Protein AF-A0A9E3H729-F1 (afdb_monomer_lite)

Structure (mmCIF, N/CA/C/O backbone):
data_AF-A0A9E3H729-F1
#
_entry.id   AF-A0A9E3H729-F1
#
loop_
_atom_site.group_PDB
_atom_site.id
_atom_site.type_symbol
_atom_site.label_atom_id
_atom_site.label_alt_id
_atom_site.label_comp_id
_atom_site.label_asym_id
_atom_site.label_entity_id
_atom_site.label_seq_id
_atom_site.pdbx_PDB_ins_code
_atom_site.Cartn_x
_atom_site.Cartn_y
_atom_site.Cartn_z
_atom_site.occupancy
_atom_site.B_iso_or_equiv
_atom_site.auth_seq_id
_atom_site.auth_comp_id
_atom_site.auth_asym_id
_atom_site.auth_atom_id
_atom_site.pdbx_PDB_model_num
ATOM 1 N N . MET A 1 1 ? 16.076 -12.860 -6.695 1.00 65.00 1 MET A N 1
ATOM 2 C CA . MET A 1 1 ? 15.750 -11.434 -6.478 1.00 65.00 1 MET A CA 1
ATOM 3 C C . MET A 1 1 ? 16.065 -10.697 -7.765 1.00 65.00 1 MET A C 1
ATOM 5 O O . MET A 1 1 ? 17.198 -10.820 -8.207 1.00 65.00 1 MET A O 1
ATOM 9 N N . GLN A 1 2 ? 15.089 -10.040 -8.401 1.00 80.00 2 GLN A N 1
ATOM 10 C CA . GLN A 1 2 ? 15.309 -9.390 -9.706 1.00 80.00 2 GLN A CA 1
ATOM 11 C C . GLN A 1 2 ? 15.237 -7.860 -9.611 1.00 80.00 2 GLN A C 1
ATOM 13 O O . GLN A 1 2 ? 15.899 -7.178 -10.386 1.00 80.00 2 GLN A O 1
ATOM 18 N N . SER A 1 3 ? 14.512 -7.313 -8.629 1.00 86.25 3 SER A N 1
ATOM 19 C CA . SER A 1 3 ? 14.411 -5.867 -8.422 1.00 86.25 3 SER A CA 1
ATOM 20 C C . SER A 1 3 ? 14.284 -5.477 -6.941 1.00 86.25 3 SER A C 1
ATOM 22 O O . SER A 1 3 ? 13.684 -6.191 -6.132 1.00 86.25 3 SER A O 1
ATOM 24 N N . LEU A 1 4 ? 14.867 -4.320 -6.601 1.00 93.00 4 LEU A N 1
ATOM 25 C CA . LEU A 1 4 ? 14.693 -3.600 -5.336 1.00 93.00 4 LEU A CA 1
ATOM 26 C C . LEU A 1 4 ? 14.042 -2.248 -5.653 1.00 93.00 4 LEU A C 1
ATOM 28 O O . LEU A 1 4 ? 14.573 -1.479 -6.453 1.00 93.00 4 LEU A O 1
ATOM 32 N N . ILE A 1 5 ? 12.906 -1.953 -5.025 1.00 94.81 5 ILE A N 1
ATOM 33 C CA . ILE A 1 5 ? 12.129 -0.737 -5.274 1.00 94.81 5 ILE A CA 1
ATOM 34 C C . ILE A 1 5 ? 12.145 0.123 -4.012 1.00 94.81 5 ILE A C 1
ATOM 36 O O . ILE A 1 5 ? 11.595 -0.279 -2.990 1.00 94.81 5 ILE A O 1
ATOM 40 N N . ARG A 1 6 ? 12.738 1.319 -4.084 1.00 95.62 6 ARG A N 1
ATOM 41 C CA . ARG A 1 6 ? 12.685 2.329 -3.015 1.00 95.62 6 ARG A CA 1
ATOM 42 C C . ARG A 1 6 ? 11.531 3.291 -3.282 1.00 95.62 6 ARG A C 1
ATOM 44 O O . ARG A 1 6 ? 11.524 3.981 -4.299 1.00 95.62 6 ARG A O 1
ATOM 51 N N . VAL A 1 7 ? 10.587 3.368 -2.354 1.00 94.69 7 VAL A N 1
ATOM 52 C CA . VAL A 1 7 ? 9.469 4.312 -2.383 1.00 94.69 7 VAL A CA 1
ATOM 53 C C . VAL A 1 7 ? 9.641 5.323 -1.270 1.00 94.69 7 VAL A C 1
ATOM 55 O O . VAL A 1 7 ? 9.848 4.968 -0.114 1.00 94.69 7 VAL A O 1
ATOM 58 N N . GLU A 1 8 ? 9.516 6.591 -1.626 1.00 95.56 8 GLU A N 1
ATOM 59 C CA . GLU A 1 8 ? 9.550 7.699 -0.688 1.00 95.56 8 GLU A CA 1
ATOM 60 C C . GLU A 1 8 ? 8.142 8.270 -0.542 1.00 95.56 8 GLU A C 1
ATOM 62 O O . GLU A 1 8 ? 7.465 8.562 -1.530 1.00 95.56 8 GLU A O 1
ATOM 67 N N . ARG A 1 9 ? 7.677 8.376 0.700 1.00 93.38 9 ARG A N 1
ATOM 68 C CA . ARG A 1 9 ? 6.339 8.848 1.047 1.00 93.38 9 ARG A CA 1
ATOM 69 C C . ARG A 1 9 ? 6.484 10.082 1.914 1.00 93.38 9 ARG A C 1
ATOM 71 O O . ARG A 1 9 ? 7.087 10.028 2.981 1.00 93.38 9 ARG A O 1
ATOM 78 N N . ILE A 1 10 ? 5.915 11.189 1.462 1.00 95.44 10 ILE A N 1
ATOM 79 C CA . ILE A 1 10 ? 5.930 12.467 2.171 1.00 95.44 10 ILE A CA 1
ATOM 80 C C . ILE A 1 10 ? 4.488 12.947 2.265 1.00 95.44 10 ILE A C 1
ATOM 82 O O . ILE A 1 10 ? 3.741 12.867 1.290 1.00 95.44 10 ILE A O 1
ATOM 86 N N . GLY A 1 11 ? 4.087 13.448 3.427 1.00 94.31 11 GLY A N 1
ATOM 87 C CA . GLY A 1 11 ? 2.750 14.001 3.593 1.00 94.31 11 GLY A CA 1
ATOM 88 C C . GLY A 1 11 ? 2.507 14.548 4.988 1.00 94.31 11 GLY A C 1
ATOM 89 O O . GLY A 1 11 ? 3.436 14.764 5.765 1.00 94.31 11 GLY A O 1
ATOM 90 N N . THR A 1 12 ? 1.232 14.743 5.313 1.00 96.31 12 THR A N 1
ATOM 91 C CA . THR A 1 12 ? 0.786 15.225 6.622 1.00 96.31 12 THR A CA 1
ATOM 92 C C . THR A 1 12 ? -0.298 14.296 7.156 1.00 96.31 12 THR A C 1
ATOM 94 O O . THR A 1 12 ? -1.264 14.003 6.456 1.00 96.31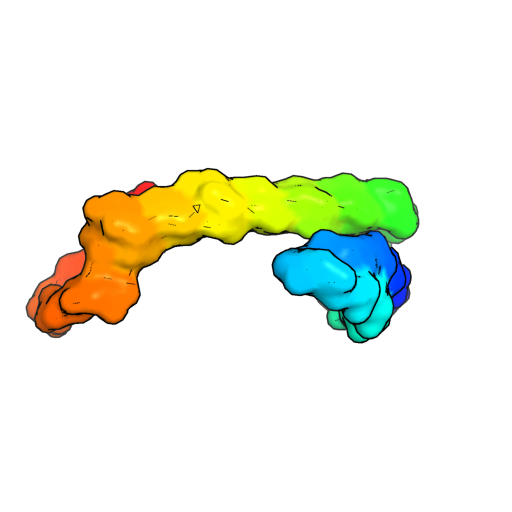 12 THR A O 1
ATOM 97 N N . ARG A 1 13 ? -0.163 13.841 8.405 1.00 91.12 13 ARG A N 1
ATOM 98 C CA . ARG A 1 13 ? -1.165 13.036 9.121 1.00 91.12 13 ARG A CA 1
ATOM 99 C C . ARG A 1 13 ? -1.477 13.706 10.454 1.00 91.12 13 ARG A C 1
ATOM 101 O O . ARG A 1 13 ? -0.564 13.988 11.225 1.00 91.12 13 ARG A O 1
ATOM 108 N N . LYS A 1 14 ? -2.759 13.978 10.727 1.00 93.31 14 LYS A N 1
ATOM 109 C CA . LYS A 1 14 ? -3.215 14.654 11.963 1.00 93.31 14 LYS A CA 1
ATOM 110 C C . LYS A 1 14 ? -2.420 15.943 12.270 1.00 93.31 14 LYS A C 1
ATOM 112 O O . LYS A 1 14 ? -1.987 16.163 13.395 1.00 93.31 14 LYS A O 1
ATOM 117 N N . GLY A 1 15 ? -2.155 16.752 11.239 1.00 95.25 15 GLY A N 1
ATOM 118 C CA . GLY A 1 15 ? -1.395 18.006 11.348 1.00 95.25 15 GLY A CA 1
ATOM 119 C C . GLY A 1 15 ? 0.129 17.861 11.478 1.00 95.25 15 GLY A C 1
ATOM 120 O O . GLY A 1 15 ? 0.833 18.865 11.443 1.00 95.25 15 GLY A O 1
ATOM 121 N N . LYS A 1 16 ? 0.668 16.640 11.579 1.00 95.25 16 LYS A N 1
ATOM 122 C CA . LYS A 1 16 ? 2.114 16.388 11.651 1.00 95.25 16 LYS A CA 1
ATOM 123 C C . LYS A 1 16 ? 2.647 15.948 10.292 1.00 95.25 16 LYS A C 1
ATOM 125 O O . LYS A 1 16 ? 2.090 15.036 9.677 1.00 95.25 16 LYS A O 1
ATOM 130 N N . LYS A 1 17 ? 3.721 16.587 9.824 1.00 97.19 17 LYS A N 1
ATOM 131 C CA . LYS A 1 17 ? 4.449 16.136 8.630 1.00 97.19 17 LYS A CA 1
ATOM 132 C C . LYS A 1 17 ? 5.078 14.772 8.904 1.00 97.19 17 LYS A C 1
ATOM 134 O O . LYS A 1 17 ? 5.531 14.515 10.017 1.00 97.19 17 LYS A O 1
ATOM 139 N N . TYR A 1 18 ? 5.122 13.926 7.888 1.00 95.81 18 TYR A N 1
ATOM 140 C CA . TYR A 1 18 ? 5.856 12.672 7.924 1.00 95.81 18 TYR A CA 1
ATOM 141 C C . TYR A 1 18 ? 6.655 12.492 6.638 1.00 95.81 18 TYR A C 1
ATOM 143 O O . TYR A 1 18 ? 6.295 13.009 5.575 1.00 95.81 18 TYR A O 1
ATOM 151 N N . HIS A 1 19 ? 7.737 11.740 6.769 1.00 96.88 19 HIS A N 1
ATOM 152 C CA . HIS A 1 19 ? 8.605 11.316 5.688 1.00 96.88 19 HIS A CA 1
ATOM 153 C C . HIS A 1 19 ? 9.015 9.877 5.974 1.00 96.88 19 HIS A C 1
ATOM 155 O O . HIS A 1 19 ? 9.485 9.573 7.067 1.00 96.88 19 HIS A O 1
ATOM 161 N N . GLU A 1 20 ? 8.763 8.988 5.025 1.00 95.62 20 GLU A N 1
ATOM 162 C CA . GLU A 1 20 ? 8.990 7.556 5.167 1.00 95.62 20 GLU A CA 1
ATOM 163 C C . GLU A 1 20 ? 9.648 7.014 3.899 1.00 95.62 20 GLU A C 1
ATOM 165 O O . GLU A 1 20 ? 9.270 7.371 2.780 1.00 95.62 20 GLU A O 1
ATOM 170 N N . ILE A 1 21 ? 10.624 6.127 4.081 1.00 95.44 21 ILE A N 1
ATOM 171 C CA . ILE A 1 21 ? 11.255 5.374 3.001 1.00 95.44 21 ILE A CA 1
ATOM 172 C C . ILE A 1 21 ? 10.892 3.907 3.197 1.00 95.44 21 ILE A C 1
ATOM 174 O O . ILE A 1 21 ? 11.177 3.328 4.242 1.00 95.44 21 ILE A O 1
ATOM 178 N N . VAL A 1 22 ? 10.283 3.311 2.177 1.00 94.25 22 VAL A N 1
ATOM 179 C CA . VAL A 1 22 ? 9.872 1.905 2.168 1.00 94.25 22 VAL A CA 1
ATOM 180 C C . VAL A 1 22 ? 10.564 1.195 1.016 1.00 94.25 22 VAL A C 1
ATOM 182 O O . VAL A 1 22 ? 10.582 1.700 -0.107 1.00 94.25 22 VAL A O 1
ATOM 185 N N . CYS A 1 23 ? 11.111 0.015 1.285 1.00 94.38 23 CYS A N 1
ATOM 186 C CA . CYS A 1 23 ? 11.748 -0.820 0.276 1.00 94.38 23 CYS A CA 1
ATOM 187 C C . CYS A 1 23 ? 10.901 -2.064 0.003 1.00 94.38 23 CYS A C 1
ATOM 189 O O . CYS A 1 23 ? 10.471 -2.740 0.933 1.00 94.38 23 CYS A O 1
ATOM 191 N N . TYR A 1 24 ? 10.704 -2.377 -1.275 1.00 92.81 24 TYR A N 1
ATOM 192 C CA . TYR A 1 24 ? 10.039 -3.592 -1.736 1.00 92.81 24 TYR A CA 1
ATOM 193 C C . TYR A 1 24 ? 11.026 -4.455 -2.510 1.00 92.81 24 TYR A C 1
ATOM 195 O O . TYR A 1 24 ? 11.894 -3.942 -3.219 1.00 92.81 24 TYR A O 1
ATOM 203 N N . ILE A 1 25 ? 10.860 -5.768 -2.401 1.00 94.25 25 ILE A N 1
ATOM 204 C CA . ILE A 1 25 ? 11.640 -6.752 -3.147 1.00 94.25 25 ILE A CA 1
ATOM 205 C C . ILE A 1 25 ? 10.688 -7.464 -4.098 1.00 94.25 25 ILE A C 1
ATOM 207 O O . ILE A 1 25 ? 9.611 -7.891 -3.685 1.00 94.25 25 ILE A O 1
ATOM 211 N N . SER A 1 26 ? 11.082 -7.601 -5.365 1.00 92.31 26 SER A N 1
ATOM 212 C CA . SER A 1 26 ? 10.279 -8.324 -6.345 1.00 92.31 26 SER A CA 1
ATOM 213 C C . SER A 1 26 ? 11.121 -9.220 -7.253 1.00 92.31 26 SER A C 1
ATOM 215 O O . SER A 1 26 ? 12.315 -9.008 -7.500 1.00 92.31 26 SER A O 1
ATOM 217 N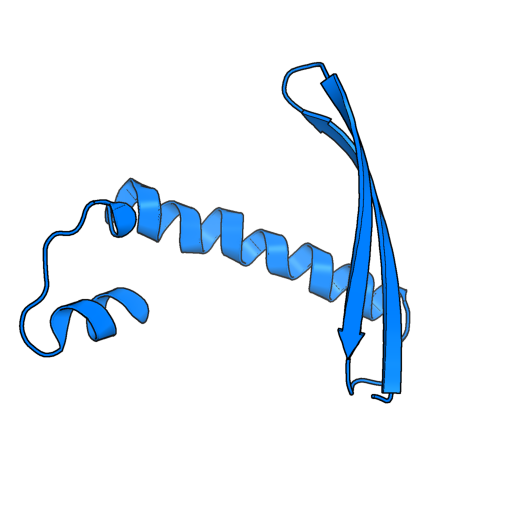 N . SER A 1 27 ? 10.486 -10.288 -7.724 1.00 94.62 27 SER A N 1
ATOM 218 C CA . SER A 1 27 ? 10.951 -11.091 -8.855 1.00 94.62 27 SER A CA 1
ATOM 219 C C . SER A 1 27 ? 10.470 -10.527 -10.193 1.00 94.62 27 SER A C 1
ATOM 221 O O . SER A 1 27 ? 10.940 -10.979 -11.228 1.00 94.62 27 SER A O 1
ATOM 223 N N . LEU A 1 28 ? 9.560 -9.552 -10.181 1.00 91.81 28 LEU A N 1
ATOM 224 C CA . LEU A 1 28 ? 9.036 -8.913 -11.378 1.00 91.81 28 LEU A CA 1
ATOM 225 C C . LEU A 1 28 ? 10.047 -7.899 -11.935 1.00 91.81 28 LEU A C 1
ATOM 227 O O . LEU A 1 28 ? 10.646 -7.120 -11.183 1.00 91.81 28 LEU A O 1
ATOM 231 N N . ILE A 1 29 ? 10.199 -7.886 -13.259 1.00 89.88 29 ILE A N 1
ATOM 232 C CA . ILE A 1 29 ? 10.940 -6.855 -13.991 1.00 89.88 29 ILE A CA 1
ATOM 233 C C . ILE A 1 29 ? 9.915 -5.904 -14.605 1.00 89.88 29 ILE A C 1
ATOM 235 O O . ILE A 1 29 ? 9.292 -6.220 -15.612 1.00 89.88 29 ILE A O 1
ATOM 239 N N . CYS A 1 30 ? 9.750 -4.744 -13.978 1.00 89.94 30 CYS A N 1
ATOM 240 C CA . CYS A 1 30 ? 8.845 -3.685 -14.412 1.00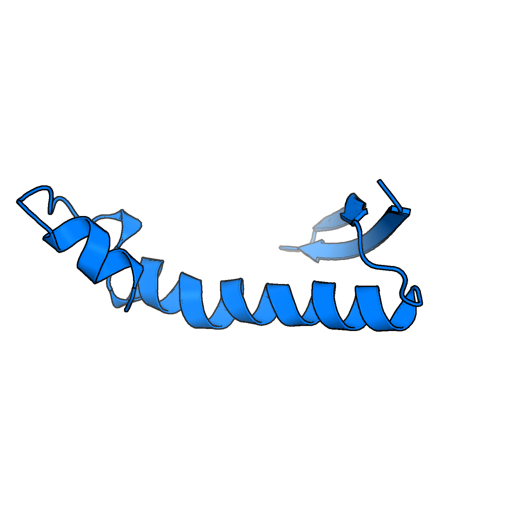 89.94 30 CYS A CA 1
ATOM 241 C C . CYS A 1 30 ? 9.492 -2.315 -14.205 1.00 89.94 30 CYS A C 1
ATOM 243 O O . CYS A 1 30 ? 10.483 -2.159 -13.487 1.00 89.94 30 CYS A O 1
ATOM 245 N N . THR A 1 31 ? 8.898 -1.298 -14.814 1.00 93.94 31 THR A N 1
ATOM 246 C CA . THR A 1 31 ? 9.286 0.095 -14.616 1.00 93.94 31 THR A CA 1
ATOM 247 C C . THR A 1 31 ? 8.883 0.596 -13.227 1.00 93.94 31 THR A C 1
ATOM 249 O O . THR A 1 31 ? 7.908 0.142 -12.621 1.00 93.94 31 THR A O 1
ATOM 252 N N . ALA A 1 32 ? 9.581 1.622 -12.733 1.00 92.88 32 ALA A N 1
ATOM 253 C CA . ALA A 1 32 ? 9.222 2.283 -11.476 1.00 92.88 32 ALA A CA 1
ATOM 254 C C . ALA A 1 32 ? 7.775 2.818 -11.477 1.00 92.88 32 ALA A C 1
ATOM 256 O O . ALA A 1 32 ? 7.117 2.831 -10.437 1.00 92.88 32 ALA A O 1
ATOM 257 N N . LYS A 1 33 ? 7.256 3.233 -12.642 1.00 94.56 33 LYS A N 1
ATOM 258 C CA . LYS A 1 33 ? 5.882 3.730 -12.791 1.00 94.56 33 LYS A CA 1
ATOM 259 C C . LYS A 1 33 ? 4.847 2.622 -12.589 1.00 94.56 33 LYS A C 1
ATOM 261 O O . LYS A 1 33 ? 3.855 2.855 -11.902 1.00 94.56 33 LYS A O 1
ATOM 266 N N . GLU A 1 34 ? 5.080 1.439 -13.148 1.00 94.81 34 GLU A N 1
ATOM 267 C CA . GLU A 1 34 ? 4.201 0.275 -12.970 1.00 94.81 34 GLU A CA 1
ATOM 268 C C . GLU A 1 34 ? 4.193 -0.189 -11.513 1.00 94.81 34 GLU A C 1
ATOM 270 O O . GLU A 1 34 ? 3.122 -0.366 -10.931 1.00 94.81 34 GLU A O 1
ATOM 275 N N . PHE A 1 35 ? 5.365 -0.263 -10.874 1.00 94.19 35 PHE A N 1
ATOM 276 C CA . PHE A 1 35 ? 5.439 -0.535 -9.438 1.00 94.19 35 PHE A CA 1
ATOM 277 C C . PHE A 1 35 ? 4.704 0.523 -8.616 1.00 94.19 35 PHE A C 1
ATOM 279 O O . PHE A 1 35 ? 3.942 0.175 -7.719 1.00 94.19 35 PHE A O 1
ATOM 286 N N . ALA A 1 36 ? 4.866 1.811 -8.928 1.00 92.88 36 ALA A N 1
ATOM 287 C CA . ALA A 1 36 ? 4.163 2.877 -8.220 1.00 92.88 36 ALA A CA 1
ATOM 288 C C . ALA A 1 36 ? 2.634 2.778 -8.366 1.00 92.88 36 ALA A C 1
ATOM 290 O O . ALA A 1 36 ? 1.915 3.076 -7.412 1.00 92.88 36 ALA A O 1
ATOM 291 N N . LEU A 1 37 ? 2.130 2.363 -9.535 1.00 93.69 37 LEU A N 1
ATOM 292 C CA . LEU A 1 37 ? 0.704 2.100 -9.743 1.00 93.69 37 LEU A CA 1
ATOM 293 C C . LEU A 1 37 ? 0.225 0.927 -8.886 1.00 93.69 37 LEU A C 1
ATOM 295 O O . LEU A 1 37 ? -0.757 1.087 -8.166 1.00 93.69 37 LEU A O 1
ATOM 299 N N . GLY A 1 38 ? 0.941 -0.200 -8.896 1.00 92.31 38 GLY A N 1
ATOM 300 C CA . GLY A 1 38 ? 0.601 -1.365 -8.074 1.00 92.31 38 GLY A CA 1
ATOM 301 C C . GLY A 1 38 ? 0.644 -1.064 -6.574 1.00 92.31 38 GLY A C 1
ATOM 302 O O . GLY A 1 38 ? -0.305 -1.362 -5.856 1.00 92.31 38 GLY A O 1
ATOM 303 N N . ILE A 1 39 ? 1.695 -0.387 -6.105 1.00 91.50 39 ILE A N 1
ATOM 304 C CA . ILE A 1 39 ? 1.861 -0.003 -4.696 1.00 91.50 39 ILE A CA 1
ATOM 305 C C . ILE A 1 39 ? 0.746 0.952 -4.253 1.00 91.50 39 ILE A C 1
ATOM 307 O O . ILE A 1 39 ? 0.217 0.800 -3.155 1.00 91.50 39 ILE A O 1
ATOM 311 N N . ARG A 1 40 ? 0.349 1.921 -5.092 1.00 88.94 40 ARG A N 1
ATOM 312 C CA . ARG A 1 40 ? -0.805 2.786 -4.791 1.00 88.94 40 ARG A CA 1
ATOM 313 C C . ARG A 1 40 ? -2.130 2.030 -4.842 1.00 88.94 40 ARG A C 1
ATOM 315 O O . ARG A 1 40 ? -2.973 2.268 -3.988 1.00 88.94 40 ARG A O 1
ATOM 322 N N . GLY A 1 41 ? -2.307 1.127 -5.803 1.00 87.62 41 GLY A N 1
ATOM 323 C CA . GLY A 1 41 ? -3.498 0.284 -5.903 1.00 87.62 41 GLY A CA 1
ATOM 324 C C . GLY A 1 41 ? -3.672 -0.625 -4.686 1.00 87.62 41 GLY A C 1
ATOM 325 O O . GLY A 1 41 ? -4.787 -0.789 -4.204 1.00 87.62 41 GLY A O 1
ATOM 326 N N . HIS A 1 42 ? -2.571 -1.133 -4.127 1.00 85.69 42 HIS A N 1
ATOM 327 C CA . HIS A 1 42 ? -2.589 -1.960 -2.923 1.00 85.69 42 HIS A CA 1
ATOM 328 C C . HIS A 1 42 ? -3.196 -1.233 -1.712 1.00 85.69 42 HIS A C 1
ATOM 330 O O . HIS A 1 42 ? -3.996 -1.821 -0.993 1.00 85.69 42 HIS A O 1
ATOM 336 N N . TRP A 1 43 ? -2.935 0.070 -1.547 1.00 78.69 43 TRP A N 1
ATOM 337 C CA . TRP A 1 43 ? -3.597 0.880 -0.511 1.00 78.69 43 TRP A CA 1
ATOM 338 C C . TRP A 1 43 ? -5.124 0.933 -0.655 1.00 78.69 43 TRP A C 1
ATOM 340 O O . TRP A 1 43 ? -5.825 1.173 0.326 1.00 78.69 43 TRP A O 1
ATOM 350 N N . GLY A 1 44 ? -5.662 0.731 -1.860 1.00 74.62 44 GLY A N 1
ATOM 351 C CA . GLY A 1 44 ? -7.105 0.617 -2.067 1.00 74.62 44 GLY A CA 1
ATOM 352 C C . GLY A 1 44 ? -7.697 -0.629 -1.402 1.00 74.62 44 GLY A C 1
ATOM 353 O O . GLY A 1 44 ? -8.815 -0.571 -0.901 1.00 74.62 44 GLY A O 1
ATOM 354 N N . ILE A 1 45 ? -6.937 -1.726 -1.326 1.00 73.69 45 ILE A N 1
ATOM 355 C CA . ILE A 1 45 ? -7.365 -2.963 -0.656 1.00 73.69 45 ILE A CA 1
ATOM 356 C C . ILE A 1 45 ? -7.492 -2.718 0.848 1.00 73.69 45 ILE A C 1
ATOM 358 O O . ILE A 1 45 ? -8.523 -3.026 1.439 1.00 73.69 45 ILE A O 1
ATOM 362 N N . GLU A 1 46 ? -6.488 -2.094 1.460 1.00 73.12 46 GLU A N 1
ATOM 363 C CA . GLU A 1 46 ? -6.514 -1.803 2.897 1.00 73.12 46 GLU A CA 1
ATOM 364 C C . GLU A 1 46 ? -7.644 -0.827 3.268 1.00 73.12 46 GLU A C 1
ATOM 366 O O . GLU A 1 46 ? -8.358 -1.027 4.249 1.00 73.12 46 GLU A O 1
ATOM 371 N N . ASN A 1 47 ? -7.867 0.212 2.458 1.00 71.31 47 ASN A N 1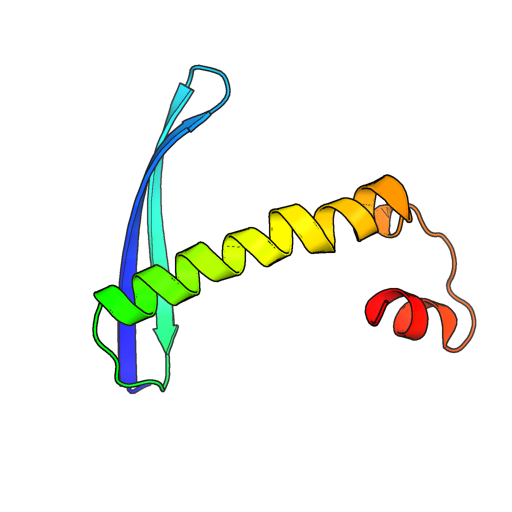
ATOM 372 C CA . ASN A 1 47 ? -8.882 1.222 2.768 1.00 71.31 47 ASN A CA 1
ATOM 373 C C . ASN A 1 47 ? -10.323 0.776 2.477 1.00 71.31 47 ASN A C 1
ATOM 375 O O . ASN A 1 47 ? -11.237 1.257 3.142 1.00 71.31 47 ASN A O 1
ATOM 379 N N . CYS A 1 48 ? -10.553 -0.085 1.481 1.00 70.06 48 CYS A N 1
ATOM 380 C CA . CYS A 1 48 ? -11.909 -0.463 1.071 1.00 70.06 48 CYS A CA 1
ATOM 381 C C . CYS A 1 48 ? -12.307 -1.870 1.519 1.00 70.06 48 CYS A C 1
ATOM 383 O O . CYS A 1 48 ? -13.441 -2.055 1.947 1.00 70.06 48 CYS A O 1
ATOM 385 N N . LEU A 1 49 ? -11.408 -2.853 1.421 1.00 75.12 49 LEU A N 1
ATOM 386 C CA . LEU A 1 49 ? -11.713 -4.235 1.792 1.00 75.12 49 LEU A CA 1
ATOM 387 C C . LEU A 1 49 ? -11.458 -4.463 3.282 1.00 75.12 49 LEU A C 1
ATOM 389 O O . LEU A 1 49 ? -12.382 -4.808 4.015 1.00 75.12 49 LEU A O 1
ATOM 393 N N . HIS A 1 50 ? -10.230 -4.213 3.741 1.00 73.94 50 HIS A N 1
ATOM 394 C CA . HIS A 1 50 ? -9.862 -4.502 5.130 1.00 73.94 50 HIS A CA 1
ATOM 395 C C . HIS A 1 50 ? -10.658 -3.646 6.109 1.00 73.94 50 HIS A C 1
ATOM 397 O O . HIS A 1 50 ? -11.222 -4.182 7.048 1.00 73.94 50 HIS A O 1
ATOM 403 N N . TRP A 1 51 ? -10.835 -2.347 5.842 1.00 80.56 51 TRP A N 1
ATOM 404 C CA . TRP A 1 51 ? -11.642 -1.505 6.729 1.00 80.56 51 TRP A CA 1
ATOM 405 C C . TRP A 1 51 ? -13.075 -2.028 6.925 1.00 80.56 51 TRP A C 1
ATOM 407 O O . TRP A 1 51 ? -13.586 -2.025 8.044 1.00 80.56 51 TRP A O 1
ATOM 417 N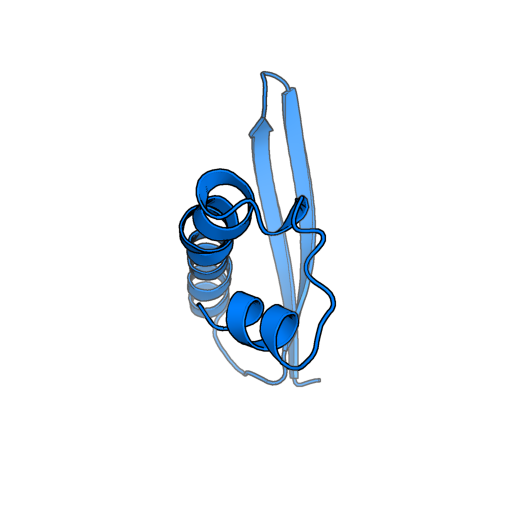 N . VAL A 1 52 ? -13.734 -2.504 5.862 1.00 80.19 52 VAL A N 1
ATOM 418 C CA . VAL A 1 52 ? -15.084 -3.081 5.977 1.00 80.19 52 VAL A CA 1
ATOM 419 C C . VAL A 1 52 ? -15.040 -4.353 6.822 1.00 80.19 52 VAL A C 1
ATOM 421 O O . VAL A 1 52 ? -15.878 -4.541 7.703 1.00 80.19 52 VAL A O 1
ATOM 424 N N . LYS A 1 53 ? -14.045 -5.205 6.606 1.00 81.06 53 LYS A N 1
ATOM 425 C CA . LYS A 1 53 ? -13.887 -6.462 7.334 1.00 81.06 53 LYS A CA 1
ATOM 426 C C . LYS A 1 53 ? -13.590 -6.241 8.826 1.00 81.06 53 LYS A C 1
ATOM 428 O O . LYS A 1 53 ? -14.283 -6.779 9.692 1.00 81.06 53 LYS A O 1
ATOM 433 N N . ASP A 1 54 ? -12.665 -5.341 9.125 1.00 80.62 54 ASP A N 1
ATOM 434 C CA . ASP A 1 54 ? -12.216 -5.037 10.481 1.00 80.62 54 ASP A CA 1
ATOM 435 C C . ASP A 1 54 ? -13.289 -4.266 11.266 1.00 80.62 54 ASP A C 1
ATOM 437 O O . ASP A 1 54 ? -13.552 -4.563 12.432 1.00 80.62 54 ASP A O 1
ATOM 441 N N . VAL A 1 55 ? -13.958 -3.292 10.631 1.00 81.38 55 VAL A N 1
ATOM 442 C CA . VAL A 1 55 ? -14.857 -2.349 11.322 1.00 81.38 55 VAL A CA 1
ATOM 443 C C . VAL A 1 55 ? -16.331 -2.718 11.183 1.00 81.38 55 VAL A C 1
ATOM 445 O O . VAL A 1 55 ? -17.067 -2.676 12.172 1.00 81.38 55 VAL A O 1
ATOM 448 N N . VAL A 1 56 ? -16.788 -3.075 9.979 1.00 83.38 56 VAL A N 1
ATOM 449 C CA . VAL A 1 56 ? -18.206 -3.394 9.727 1.00 83.38 56 VAL A CA 1
ATOM 450 C C . VAL A 1 56 ? -18.507 -4.835 10.125 1.00 83.38 56 VAL A C 1
ATOM 452 O O . VAL A 1 56 ? -19.462 -5.071 10.866 1.00 83.38 56 VAL A O 1
ATOM 455 N N . LEU A 1 57 ? -17.680 -5.789 9.682 1.00 83.25 57 LEU A N 1
ATOM 456 C CA . LEU A 1 57 ? -17.821 -7.207 10.045 1.00 83.25 57 LEU A CA 1
ATOM 457 C C . LEU A 1 57 ? -17.195 -7.538 11.403 1.00 83.25 57 LEU A C 1
ATOM 459 O O . LEU A 1 57 ? -17.420 -8.632 11.923 1.00 83.25 57 LEU A O 1
ATOM 463 N N . LYS A 1 58 ? -16.478 -6.578 12.004 1.00 84.88 58 LYS A N 1
ATOM 464 C CA . LYS A 1 58 ? -15.880 -6.694 13.336 1.00 84.88 58 LYS A CA 1
ATOM 465 C C . LYS A 1 58 ? -14.923 -7.881 13.456 1.00 84.88 58 LYS A C 1
ATOM 467 O O . LYS A 1 58 ? -14.819 -8.458 14.545 1.00 84.88 58 LYS A O 1
ATOM 472 N N . GLU A 1 59 ? -14.241 -8.236 12.362 1.00 83.19 59 GLU A N 1
ATOM 473 C CA . GLU A 1 59 ? -13.334 -9.387 12.302 1.00 83.19 59 GLU A CA 1
ATOM 474 C C . GLU A 1 59 ? -12.298 -9.339 13.433 1.00 83.19 59 GLU A C 1
ATOM 476 O O . GLU A 1 59 ? -12.166 -10.320 14.163 1.00 83.19 59 GLU A O 1
ATOM 481 N N . ASP A 1 60 ? -11.678 -8.177 13.669 1.00 82.81 60 ASP A N 1
ATOM 482 C CA . ASP A 1 60 ? -10.684 -7.968 14.736 1.00 82.81 60 ASP A CA 1
ATOM 483 C C . ASP A 1 60 ? -11.197 -8.309 16.142 1.00 82.81 60 ASP A C 1
ATOM 485 O O . ASP A 1 60 ? -10.440 -8.725 17.020 1.00 82.81 60 ASP A O 1
ATOM 489 N N . SER A 1 61 ? -12.498 -8.131 16.376 1.00 84.50 61 SER A N 1
ATOM 490 C CA . SER A 1 61 ? -13.132 -8.407 17.670 1.00 84.50 61 SER A CA 1
ATOM 491 C C . SER A 1 61 ? -13.843 -9.763 17.725 1.00 84.50 61 SER A C 1
ATOM 493 O O . SER A 1 61 ? -14.447 -10.104 18.746 1.00 84.50 61 SER A O 1
ATOM 495 N N . SER A 1 62 ? -13.796 -10.541 16.639 1.00 85.31 62 SER A N 1
ATOM 496 C CA . SER A 1 62 ? -14.473 -11.829 16.541 1.00 85.31 62 SER A CA 1
ATOM 497 C C . SER A 1 62 ? -13.839 -12.857 17.478 1.00 85.31 62 SER A C 1
ATOM 499 O O . SER A 1 62 ? -12.641 -13.131 17.443 1.00 85.31 62 SER A O 1
ATOM 501 N N . THR A 1 63 ? -14.665 -13.482 18.316 1.00 88.19 63 THR A N 1
ATOM 502 C CA . THR A 1 63 ? -14.256 -14.582 19.206 1.00 88.19 63 THR A CA 1
ATOM 503 C C . THR A 1 63 ? -14.516 -15.959 18.596 1.00 88.19 63 THR A C 1
ATOM 505 O O . THR A 1 63 ? -14.310 -16.982 19.254 1.00 88.19 63 THR A O 1
ATOM 508 N N . ILE A 1 64 ? -14.962 -16.005 17.337 1.00 85.19 64 ILE A N 1
ATOM 509 C CA . ILE A 1 64 ? -15.283 -17.238 16.625 1.00 85.19 64 ILE A CA 1
ATOM 510 C C . ILE A 1 64 ? -13.992 -18.027 16.392 1.00 85.19 64 ILE A C 1
ATOM 512 O O . ILE A 1 64 ? -13.076 -17.566 15.719 1.00 85.19 64 ILE A O 1
ATOM 516 N N . ARG A 1 65 ? -13.921 -19.237 16.954 1.00 83.50 65 A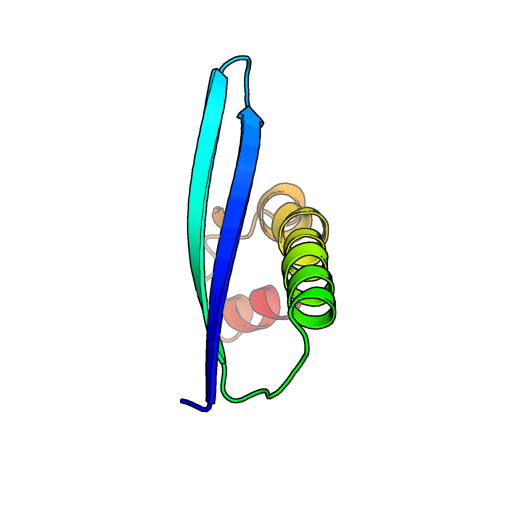RG A N 1
ATOM 517 C CA . ARG A 1 65 ? -12.748 -20.131 16.858 1.00 83.50 65 ARG A CA 1
ATOM 518 C C . ARG A 1 65 ? -13.099 -21.562 16.449 1.00 83.50 65 ARG A C 1
ATOM 520 O O . ARG A 1 65 ? -12.238 -22.433 16.475 1.00 83.50 65 ARG A O 1
ATOM 527 N N . LEU A 1 66 ? -14.362 -21.824 16.115 1.00 88.69 66 LEU A N 1
ATOM 528 C CA . LEU A 1 66 ? -14.856 -23.178 15.883 1.00 88.69 66 LEU A CA 1
ATOM 529 C C . LEU A 1 66 ? -14.821 -23.553 14.397 1.00 88.69 66 LEU A C 1
ATOM 531 O O . LEU A 1 66 ? -15.364 -22.838 13.554 1.00 88.69 66 LEU A O 1
ATOM 535 N N . GLY A 1 67 ? -14.251 -24.724 14.103 1.00 86.62 67 GLY A N 1
ATOM 536 C CA . GLY A 1 67 ? -14.247 -25.313 12.765 1.00 86.62 67 GLY A CA 1
ATOM 537 C C . GLY A 1 67 ? -13.650 -24.378 11.712 1.00 86.62 67 GLY A C 1
ATOM 538 O O . GLY A 1 67 ? -12.652 -23.707 11.955 1.00 86.62 67 GLY A O 1
ATOM 539 N N . ASN A 1 68 ? -14.293 -24.305 10.547 1.00 84.81 68 ASN A N 1
ATOM 540 C CA . ASN A 1 68 ? -13.822 -23.494 9.418 1.00 84.81 68 ASN A CA 1
ATOM 541 C C . ASN A 1 68 ? -14.279 -22.029 9.482 1.00 84.81 68 ASN A C 1
ATOM 543 O O . ASN A 1 68 ? -14.025 -21.270 8.553 1.00 84.81 68 ASN A O 1
ATOM 547 N N . ALA A 1 69 ? -14.965 -21.615 10.549 1.00 81.75 69 ALA A N 1
ATOM 548 C CA . ALA A 1 69 ? -15.540 -20.279 10.626 1.00 81.75 69 ALA A CA 1
ATOM 549 C C . ALA A 1 69 ? -14.497 -19.137 10.569 1.00 81.75 69 ALA A C 1
ATOM 551 O O . ALA A 1 69 ? -14.770 -18.164 9.869 1.00 81.75 69 ALA A O 1
ATOM 552 N N . PRO A 1 70 ? -13.294 -19.244 11.178 1.00 81.50 70 PRO A N 1
ATOM 553 C CA . PRO A 1 70 ? -12.246 -18.234 11.002 1.00 81.50 70 PRO A CA 1
ATOM 554 C C . PRO A 1 70 ? -11.756 -18.136 9.552 1.00 81.50 70 PRO A C 1
ATOM 556 O O . PRO A 1 70 ? -11.666 -17.044 9.007 1.00 81.50 70 PRO A O 1
ATOM 559 N N . ALA A 1 71 ? -11.507 -19.276 8.898 1.00 82.69 71 ALA A N 1
ATOM 560 C CA . ALA A 1 71 ? -11.046 -19.308 7.509 1.00 82.69 71 ALA A CA 1
ATOM 561 C C . ALA A 1 71 ? -12.106 -18.768 6.539 1.00 82.69 71 ALA A C 1
ATOM 563 O O . ALA A 1 71 ? -11.778 -18.016 5.627 1.00 82.69 71 ALA A O 1
ATOM 564 N N . ASN A 1 72 ? -13.378 -19.106 6.772 1.00 83.56 72 ASN A N 1
ATOM 565 C CA . ASN A 1 72 ? -14.498 -18.597 5.987 1.00 83.56 72 ASN A CA 1
ATOM 566 C C . ASN A 1 72 ? -14.649 -17.081 6.148 1.00 83.56 72 ASN A C 1
ATOM 568 O O . ASN A 1 72 ? -14.892 -16.396 5.164 1.00 83.56 72 ASN A O 1
ATOM 572 N N . LEU A 1 73 ? -14.468 -16.549 7.360 1.00 80.94 73 LEU A N 1
ATOM 573 C CA . LEU A 1 73 ? -14.490 -15.105 7.591 1.00 80.94 73 LEU A CA 1
ATOM 574 C C . LEU A 1 73 ? -13.324 -14.399 6.885 1.00 80.94 73 LEU A C 1
ATOM 576 O O . LEU A 1 73 ? -13.480 -13.269 6.442 1.00 80.94 73 LEU A O 1
ATOM 580 N N . SER A 1 74 ? -12.182 -15.075 6.721 1.00 74.31 74 SER A N 1
ATOM 581 C CA . SER A 1 74 ? -11.004 -14.510 6.060 1.00 74.31 74 SER A CA 1
ATOM 582 C C . SER A 1 74 ? -11.087 -14.411 4.531 1.00 74.31 74 SER A C 1
ATOM 584 O O . SER A 1 74 ? -10.253 -13.723 3.946 1.00 74.31 74 SER A O 1
ATOM 586 N N . ILE A 1 75 ? -12.051 -15.084 3.894 1.00 77.19 75 ILE A N 1
ATOM 587 C CA . ILE A 1 75 ? -12.231 -15.104 2.428 1.00 77.19 75 ILE A CA 1
ATOM 588 C C . ILE A 1 75 ? -13.476 -14.341 1.943 1.00 77.19 75 ILE A C 1
ATOM 590 O O . ILE A 1 75 ? -13.741 -14.335 0.740 1.00 77.19 75 ILE A O 1
ATOM 594 N N . ILE A 1 76 ? -14.239 -13.747 2.868 1.00 63.06 76 ILE A N 1
ATOM 595 C CA . ILE A 1 76 ? -15.337 -12.802 2.592 1.00 63.06 76 ILE A CA 1
ATOM 596 C C . ILE A 1 76 ? -14.742 -11.404 2.423 1.00 63.06 76 ILE A C 1
ATOM 598 O O . ILE A 1 76 ? -15.180 -10.707 1.482 1.00 63.06 76 ILE A O 1
#

pLDDT: mean 86.86, std 8.19, range [63.06, 97.19]

InterPro domains:
  IPR047647 ISAs1 transposase [NF033564] (1-76)
  IPR051698 Transposase 11-like [PTHR30298] (2-76)

Sequence (76 aa):
MQSLIRVERIGTRKGKKYHEIVCYISSLICTAKEFALGIRGHWGIENCLHWVKDVVLKEDSSTIRLGNAPANLSII

Radius of gyration: 17.21 Å; chains: 1; bounding box: 34×43×34 Å

Secondary structure (DSSP, 8-state):
--EEEEEEEEEEETTEEEEEEEEEEES----HHHHHHHHHHHHHHIIIIIHIIIIIS-GGG----STTHHHHHHT-

Foldseek 3Di:
DCDKAWDWDWDDDPNRTDIDIDIDDDPDDDDNVVVVVVVVVVVVCCVPPVCCLCPVVVLVVDPDDDDCVNVVSVVD

Organism: NCBI:txid1117104